Protein AF-A0A5E4EIH8-F1 (afdb_monomer_lite)

pLDDT: mean 88.02, std 11.21, range [41.41, 96.88]

Foldseek 3Di:
DDDDDDDFWDWDWDADPVVNDIDIDIGTDDDDDDDCPDCCNVPVQDDDFDWDWDQDPPPGTDTDCVVRVVCVVPDGD

Sequence (77 aa):
MTRMMSVHFILFQACSRVSRRFSTSRLRFGNIELNPSAGVLNYGQGLYEGLKAKHCHDQGLDFHFGPCTSRIYNSTA

Organism: Prunus dulcis (NCBI:txid3755)

Radius of gyration: 16.23 Å; chains: 1; bounding box: 32×33×42 Å

Structure (mmCIF, N/CA/C/O backbone):
data_AF-A0A5E4EIH8-F1
#
_entry.id   AF-A0A5E4EIH8-F1
#
loop_
_atom_site.group_PDB
_atom_site.id
_atom_site.type_symbol
_atom_site.label_atom_id
_atom_site.label_alt_id
_atom_site.label_comp_id
_atom_site.label_asym_id
_atom_site.label_entity_id
_atom_site.label_seq_id
_atom_site.pdbx_PDB_ins_code
_atom_site.Cartn_x
_atom_site.Cartn_y
_atom_site.Cartn_z
_atom_site.occupancy
_atom_site.B_iso_or_equiv
_atom_site.auth_seq_id
_atom_site.auth_comp_id
_atom_site.auth_asym_id
_atom_site.auth_atom_id
_atom_site.pdbx_PDB_model_num
ATOM 1 N N . MET A 1 1 ? 0.942 -19.653 -23.269 1.00 41.41 1 MET A N 1
ATOM 2 C CA . MET A 1 1 ? 1.117 -19.798 -21.807 1.00 41.41 1 MET A CA 1
ATOM 3 C C . MET A 1 1 ? 1.967 -18.637 -21.308 1.00 41.41 1 MET A C 1
ATOM 5 O O . MET A 1 1 ? 3.176 -18.650 -21.496 1.00 41.41 1 MET A O 1
ATOM 9 N N . THR A 1 2 ? 1.352 -17.581 -20.779 1.00 45.03 2 THR A N 1
ATOM 10 C CA . THR A 1 2 ? 2.074 -16.417 -20.239 1.00 45.03 2 THR A CA 1
ATOM 11 C C . THR A 1 2 ? 2.786 -16.836 -18.955 1.00 45.03 2 THR A C 1
ATOM 13 O O . THR A 1 2 ? 2.152 -17.295 -18.009 1.00 45.03 2 THR A O 1
ATOM 16 N N . ARG A 1 3 ? 4.116 -16.737 -18.933 1.00 47.47 3 ARG A N 1
ATOM 17 C CA . ARG A 1 3 ? 4.939 -17.113 -17.781 1.00 47.47 3 ARG A CA 1
ATOM 18 C C . ARG A 1 3 ? 4.732 -16.061 -16.684 1.00 47.47 3 ARG A C 1
ATOM 20 O O . ARG A 1 3 ? 5.147 -14.918 -16.854 1.00 47.47 3 ARG A O 1
ATOM 27 N N . MET A 1 4 ? 4.053 -16.418 -15.592 1.00 54.19 4 MET A N 1
ATOM 28 C CA . MET A 1 4 ? 3.897 -15.526 -14.439 1.00 54.19 4 MET A CA 1
ATOM 29 C C . MET A 1 4 ? 5.277 -15.290 -13.819 1.00 54.19 4 MET A C 1
ATOM 31 O O . MET A 1 4 ? 5.939 -16.235 -13.392 1.00 54.19 4 MET A O 1
ATOM 35 N N . MET A 1 5 ? 5.747 -14.043 -13.842 1.00 64.38 5 MET A N 1
ATOM 36 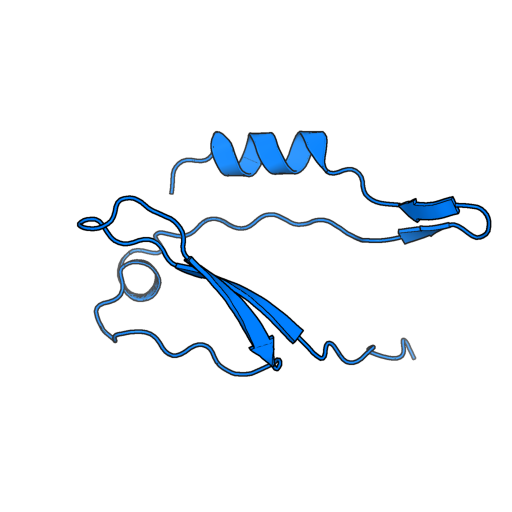C CA . MET A 1 5 ? 7.034 -13.684 -13.251 1.00 64.38 5 MET A CA 1
ATOM 37 C C . MET A 1 5 ? 6.878 -13.548 -11.733 1.00 64.38 5 MET A C 1
ATOM 39 O O . MET A 1 5 ? 5.907 -12.968 -11.254 1.00 64.38 5 MET A O 1
ATOM 43 N N . SER A 1 6 ? 7.826 -14.109 -10.983 1.00 80.75 6 SER A N 1
ATOM 44 C CA . SER A 1 6 ? 7.846 -14.058 -9.518 1.00 80.75 6 SER A CA 1
ATOM 45 C C . SER A 1 6 ? 8.203 -12.651 -9.031 1.00 80.75 6 SER A C 1
ATOM 47 O O . SER A 1 6 ? 9.254 -12.117 -9.389 1.00 80.75 6 SER A O 1
ATOM 49 N N . VAL A 1 7 ? 7.354 -12.054 -8.191 1.00 86.12 7 VAL A N 1
ATOM 50 C CA . VAL A 1 7 ? 7.679 -10.834 -7.437 1.00 86.12 7 VAL A CA 1
ATOM 51 C C . VAL A 1 7 ? 8.375 -11.244 -6.142 1.00 86.12 7 VAL A C 1
ATOM 53 O O . VAL A 1 7 ? 7.843 -12.035 -5.373 1.00 86.12 7 VAL A O 1
ATOM 56 N N . HIS A 1 8 ? 9.563 -10.698 -5.878 1.00 92.81 8 HIS A N 1
ATOM 57 C CA . HIS A 1 8 ? 10.355 -11.073 -4.697 1.00 92.81 8 HIS A CA 1
ATOM 58 C C . HIS A 1 8 ? 10.151 -10.147 -3.493 1.00 92.81 8 HIS A C 1
ATOM 60 O O . HIS A 1 8 ? 10.321 -10.574 -2.351 1.00 92.81 8 HIS A O 1
ATOM 66 N N . PHE A 1 9 ? 9.810 -8.878 -3.733 1.00 93.25 9 PHE A N 1
ATOM 67 C CA . PHE A 1 9 ? 9.737 -7.855 -2.693 1.00 93.25 9 PHE A CA 1
ATOM 68 C C . PHE A 1 9 ? 8.527 -6.943 -2.872 1.00 93.25 9 PHE A C 1
ATOM 70 O O . PHE A 1 9 ? 8.081 -6.707 -3.993 1.00 93.25 9 PHE A O 1
ATOM 77 N N . ILE A 1 10 ? 8.065 -6.388 -1.755 1.00 94.19 10 ILE A N 1
ATOM 78 C CA . ILE A 1 10 ? 7.039 -5.348 -1.666 1.00 94.19 10 ILE A CA 1
ATOM 79 C C . ILE A 1 10 ? 7.658 -4.150 -0.934 1.00 94.19 10 ILE A C 1
ATOM 81 O O . ILE A 1 10 ? 8.410 -4.318 0.031 1.00 94.19 10 ILE A O 1
ATOM 85 N N . LEU A 1 11 ? 7.359 -2.935 -1.394 1.00 94.56 11 LEU A N 1
ATOM 86 C CA . LEU A 1 11 ? 7.645 -1.715 -0.643 1.00 94.56 11 L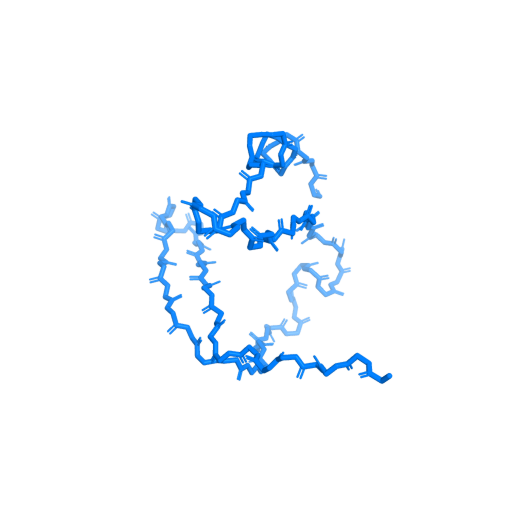EU A CA 1
ATOM 87 C C . LEU A 1 11 ? 6.465 -1.435 0.289 1.00 94.56 11 LEU A C 1
ATOM 89 O O . LEU A 1 11 ? 5.332 -1.332 -0.174 1.00 94.56 11 LEU A O 1
ATOM 93 N N . PHE A 1 12 ? 6.731 -1.308 1.584 1.00 94.94 12 PHE A N 1
ATOM 94 C CA . PHE A 1 12 ? 5.718 -1.039 2.594 1.00 94.94 12 PHE A CA 1
ATOM 95 C C . PHE A 1 12 ? 5.983 0.312 3.252 1.00 94.94 12 PHE A C 1
ATOM 97 O O . PHE A 1 12 ? 7.126 0.647 3.573 1.00 94.94 12 PHE A O 1
ATOM 104 N N . GLN A 1 13 ? 4.921 1.092 3.447 1.00 94.38 13 GLN A N 1
ATOM 105 C CA . GLN A 1 13 ? 4.978 2.349 4.181 1.00 94.38 13 GLN A CA 1
ATOM 106 C C . GLN A 1 13 ? 3.896 2.380 5.253 1.00 94.38 13 GLN A C 1
ATOM 108 O O . GLN A 1 13 ? 2.722 2.172 4.955 1.00 94.38 13 GLN A O 1
ATOM 113 N N . ALA A 1 14 ? 4.291 2.667 6.491 1.00 92.62 14 ALA A N 1
ATOM 114 C CA . ALA A 1 14 ? 3.369 2.831 7.608 1.00 92.62 14 ALA A CA 1
ATOM 115 C C . ALA A 1 14 ? 3.381 4.272 8.109 1.00 92.62 14 ALA A C 1
ATOM 117 O O . ALA A 1 14 ? 4.420 4.927 8.140 1.00 92.62 14 ALA A O 1
ATOM 118 N N . CYS A 1 15 ? 2.224 4.756 8.545 1.00 91.75 15 CYS A N 1
ATOM 119 C CA . CYS A 1 15 ? 2.079 6.054 9.188 1.00 91.75 15 CYS A CA 1
ATOM 120 C C . CYS A 1 15 ? 1.228 5.892 10.447 1.00 91.75 15 CYS A C 1
ATOM 122 O O . CYS A 1 15 ? 0.276 5.112 10.468 1.00 91.75 15 CYS A O 1
ATOM 124 N N . SER A 1 16 ? 1.573 6.628 11.500 1.00 92.69 16 SER A N 1
ATOM 125 C CA . SER A 1 16 ? 0.817 6.668 12.751 1.00 92.69 16 SER A CA 1
ATOM 126 C C . SER A 1 16 ? 0.365 8.091 13.042 1.00 92.69 16 SER A C 1
ATOM 128 O O . SER A 1 16 ? 1.076 9.056 12.753 1.00 92.69 16 SER A O 1
ATOM 130 N N . ARG A 1 17 ? -0.799 8.222 13.689 1.00 90.62 17 ARG A N 1
ATOM 131 C CA . ARG A 1 17 ? -1.318 9.510 14.170 1.00 90.62 17 ARG A CA 1
ATOM 132 C C . ARG A 1 17 ? -0.344 10.229 15.103 1.00 90.62 17 ARG A C 1
ATOM 134 O O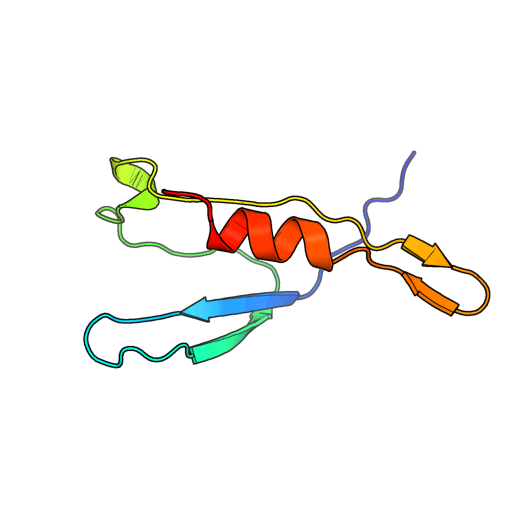 . ARG A 1 17 ? -0.313 11.453 15.098 1.00 90.62 17 ARG A O 1
ATOM 141 N N . VAL A 1 18 ? 0.447 9.481 15.873 1.00 91.75 18 VAL A N 1
ATOM 142 C CA . VAL A 1 18 ? 1.388 10.046 16.850 1.00 91.75 18 VAL A CA 1
ATOM 143 C C . VAL A 1 18 ? 2.616 10.628 16.154 1.00 91.75 18 VAL A C 1
ATOM 145 O O . VAL A 1 18 ? 2.945 11.792 16.351 1.00 91.75 18 VAL A O 1
ATOM 148 N N . SER A 1 19 ? 3.284 9.834 15.313 1.00 88.50 19 SER A N 1
ATOM 149 C CA . SER A 1 19 ? 4.521 10.261 14.652 1.00 88.50 19 SER A CA 1
ATOM 150 C C . SER A 1 19 ? 4.276 11.232 13.498 1.00 88.50 19 SER A C 1
ATOM 152 O O . SER A 1 19 ? 5.197 11.959 13.129 1.00 88.50 19 SER A O 1
ATOM 154 N N . ARG A 1 20 ? 3.073 11.211 12.895 1.00 87.19 20 ARG A N 1
ATOM 155 C CA . ARG A 1 20 ? 2.721 11.926 11.650 1.00 87.19 20 ARG A CA 1
ATOM 156 C C . ARG A 1 20 ? 3.778 11.779 10.547 1.00 87.19 20 ARG A C 1
ATOM 158 O O . ARG A 1 20 ? 3.914 12.637 9.679 1.00 87.19 20 ARG A O 1
ATOM 165 N N . ARG A 1 21 ? 4.540 10.686 10.589 1.00 91.62 21 ARG A N 1
ATOM 166 C CA . ARG A 1 21 ? 5.664 10.422 9.698 1.00 91.62 21 ARG A CA 1
ATOM 167 C C . ARG A 1 21 ? 5.524 9.034 9.112 1.00 91.62 21 ARG A C 1
ATOM 169 O O . ARG A 1 21 ? 5.218 8.082 9.830 1.00 91.62 21 ARG A O 1
ATOM 176 N N . PHE A 1 22 ? 5.806 8.950 7.820 1.00 92.06 22 PHE A N 1
ATOM 177 C CA . PHE A 1 22 ? 5.896 7.690 7.108 1.00 92.06 22 PHE A CA 1
ATOM 178 C C . PHE A 1 22 ? 7.216 6.989 7.433 1.00 92.06 22 PHE A C 1
ATOM 180 O O . PHE A 1 22 ? 8.288 7.599 7.360 1.00 92.06 22 PHE A O 1
ATOM 187 N N . SER A 1 23 ? 7.137 5.710 7.788 1.00 92.69 23 SER A N 1
ATOM 188 C CA . SER A 1 23 ? 8.273 4.796 7.842 1.00 92.69 23 SER A CA 1
ATOM 189 C C . SER A 1 23 ? 8.235 3.885 6.622 1.00 92.69 23 SER A C 1
ATOM 191 O O . SER A 1 23 ? 7.206 3.285 6.324 1.00 92.69 23 SER A O 1
ATOM 193 N N . THR A 1 24 ? 9.356 3.788 5.911 1.00 94.69 24 THR A N 1
ATOM 194 C CA . THR A 1 24 ? 9.478 2.980 4.692 1.00 94.69 24 THR A CA 1
ATOM 195 C C . THR A 1 24 ? 10.298 1.733 4.978 1.00 94.69 24 THR A C 1
ATOM 197 O O . THR A 1 24 ? 11.386 1.825 5.547 1.00 94.69 24 THR A O 1
ATOM 200 N N . SER A 1 25 ? 9.813 0.575 4.543 1.00 93.88 25 SER A N 1
ATOM 201 C CA . SER A 1 25 ? 10.528 -0.696 4.631 1.00 93.88 25 SER A CA 1
ATOM 202 C C . SER A 1 25 ? 10.371 -1.514 3.348 1.00 93.88 25 SER A C 1
ATOM 204 O O . SER A 1 25 ? 9.396 -1.390 2.608 1.00 93.88 25 SER A O 1
ATOM 206 N N . ARG A 1 26 ? 11.365 -2.359 3.058 1.00 95.62 26 ARG A N 1
ATOM 207 C CA . ARG A 1 26 ? 11.334 -3.313 1.944 1.00 95.62 26 ARG A CA 1
ATOM 208 C C . ARG A 1 26 ? 11.135 -4.710 2.515 1.00 95.62 26 ARG A C 1
ATOM 210 O O . ARG A 1 26 ? 12.010 -5.217 3.213 1.00 95.62 26 ARG A O 1
ATOM 217 N N . LEU A 1 27 ? 9.999 -5.321 2.211 1.00 93.75 27 LEU A N 1
ATOM 218 C CA . LEU A 1 27 ? 9.607 -6.634 2.718 1.00 93.75 27 LEU A CA 1
ATOM 219 C C . LEU A 1 27 ? 9.733 -7.682 1.612 1.00 93.75 27 LEU A C 1
ATOM 221 O O . LEU A 1 27 ? 9.615 -7.357 0.429 1.00 93.75 27 LEU A O 1
ATOM 225 N N . ARG A 1 28 ? 9.978 -8.944 1.978 1.00 93.88 28 ARG A N 1
ATOM 226 C CA . ARG A 1 28 ? 9.816 -10.057 1.030 1.00 93.88 28 ARG A CA 1
ATOM 227 C C . ARG A 1 28 ? 8.333 -10.219 0.700 1.00 93.88 28 ARG A C 1
ATOM 229 O O . ARG A 1 28 ? 7.486 -9.923 1.538 1.00 93.88 28 ARG A O 1
ATOM 236 N N . PHE A 1 29 ? 8.030 -10.671 -0.512 1.00 93.69 29 PHE A N 1
ATOM 237 C CA . PHE A 1 29 ? 6.654 -10.956 -0.911 1.00 93.69 29 PHE A CA 1
ATOM 238 C C . PHE A 1 29 ? 6.034 -12.013 0.020 1.00 93.69 29 PHE A C 1
ATOM 240 O O . PHE A 1 29 ? 6.639 -13.059 0.256 1.00 93.69 29 PHE A O 1
ATOM 247 N N . GLY A 1 30 ? 4.856 -11.717 0.569 1.00 91.56 30 GLY A N 1
ATOM 248 C CA . GLY A 1 30 ? 4.174 -12.550 1.556 1.00 91.56 30 GLY A CA 1
ATOM 249 C C . GLY A 1 30 ? 2.918 -11.874 2.107 1.00 91.56 30 GLY A C 1
ATOM 250 O O . GLY A 1 30 ? 2.542 -10.788 1.660 1.00 91.56 30 GLY A O 1
ATOM 251 N N . ASN A 1 31 ? 2.268 -12.528 3.068 1.00 93.69 31 ASN A N 1
ATOM 252 C CA . ASN A 1 31 ? 1.037 -12.041 3.687 1.00 93.69 31 ASN A CA 1
ATOM 253 C C . ASN A 1 31 ? 1.277 -10.749 4.484 1.00 93.69 31 ASN A C 1
ATOM 255 O O . ASN A 1 31 ? 2.305 -10.593 5.142 1.00 93.69 31 ASN A O 1
ATOM 259 N N . ILE A 1 32 ? 0.295 -9.846 4.449 1.00 93.12 32 ILE A N 1
ATOM 260 C CA . ILE A 1 32 ? 0.249 -8.656 5.302 1.00 93.12 32 ILE A CA 1
ATOM 261 C C . ILE A 1 32 ? -0.708 -8.960 6.451 1.00 93.12 32 ILE A C 1
ATOM 263 O O . ILE A 1 32 ? -1.887 -9.227 6.224 1.00 93.12 32 ILE A O 1
ATOM 267 N N . GLU A 1 33 ? -0.199 -8.927 7.678 1.00 94.69 33 GLU A N 1
ATOM 268 C CA . GLU A 1 33 ? -1.005 -9.125 8.879 1.00 94.69 33 GLU A CA 1
ATOM 269 C C . GLU A 1 33 ? -1.633 -7.802 9.320 1.00 94.69 33 GLU A C 1
ATOM 271 O O . GLU A 1 33 ? -0.972 -6.764 9.379 1.00 94.69 33 GLU A O 1
ATOM 276 N N . LEU A 1 34 ? -2.929 -7.839 9.624 1.00 94.31 34 LEU A N 1
ATOM 277 C CA . LEU A 1 34 ? -3.707 -6.679 10.040 1.00 94.31 34 LEU A CA 1
ATOM 278 C C . LEU A 1 34 ? -4.465 -7.002 11.323 1.00 94.31 34 LEU A C 1
ATOM 280 O O . LEU A 1 34 ? -4.839 -8.145 11.580 1.00 94.31 34 LEU A O 1
ATOM 284 N N . ASN A 1 35 ? -4.725 -5.969 12.120 1.00 95.50 35 ASN A N 1
ATOM 285 C CA . ASN A 1 35 ? -5.609 -6.099 13.268 1.00 95.50 35 ASN A CA 1
ATOM 286 C C . ASN A 1 35 ? -7.040 -6.436 12.786 1.00 95.50 35 ASN A C 1
ATOM 288 O O . ASN A 1 35 ? -7.499 -5.796 11.837 1.00 95.50 35 ASN A O 1
ATOM 292 N N . PRO A 1 36 ? -7.772 -7.362 13.436 1.00 96.62 36 PRO A N 1
ATOM 293 C CA . PRO A 1 36 ? -9.158 -7.680 13.071 1.00 96.62 36 PRO A CA 1
ATOM 294 C C . PRO A 1 36 ? -10.091 -6.457 13.034 1.00 96.62 36 PRO A C 1
ATOM 296 O O . PRO A 1 36 ? -11.004 -6.384 12.216 1.00 96.62 36 PRO A O 1
ATOM 299 N N . SER A 1 37 ? -9.820 -5.455 13.869 1.00 95.50 37 SER A N 1
ATOM 300 C CA . SER A 1 37 ? -10.561 -4.194 13.938 1.00 95.50 37 SER A CA 1
ATOM 301 C C . SER A 1 37 ? -10.056 -3.127 12.951 1.00 95.50 37 SER A C 1
ATOM 303 O O . SER A 1 37 ? -10.391 -1.952 13.092 1.00 95.50 37 SER A O 1
ATOM 305 N N . ALA A 1 38 ? -9.220 -3.477 11.964 1.00 96.00 38 ALA A N 1
ATOM 306 C CA . ALA A 1 38 ? -8.697 -2.518 10.991 1.00 96.00 38 ALA A CA 1
ATOM 307 C C . ALA A 1 38 ? -9.818 -1.906 10.130 1.00 96.00 38 ALA A C 1
ATOM 309 O O . ALA A 1 38 ? -10.713 -2.608 9.656 1.00 96.00 38 ALA A O 1
ATOM 310 N N . GLY A 1 39 ? -9.740 -0.594 9.879 1.00 94.88 39 GLY A N 1
ATOM 311 C CA . GLY A 1 39 ? -10.764 0.143 9.127 1.00 94.88 39 GLY A CA 1
ATOM 312 C C . GLY A 1 39 ? -10.941 -0.341 7.686 1.00 94.88 39 GLY A C 1
ATOM 313 O O . GLY A 1 39 ? -12.063 -0.404 7.197 1.00 94.88 39 GLY A O 1
ATOM 314 N N . VAL A 1 40 ? -9.862 -0.796 7.038 1.00 95.06 40 VAL A N 1
ATOM 315 C CA . VAL A 1 40 ? -9.932 -1.412 5.701 1.00 95.06 40 VAL A CA 1
ATOM 316 C C . VAL A 1 40 ? -10.778 -2.693 5.690 1.00 95.06 40 VAL A C 1
ATOM 318 O O . VAL A 1 40 ? -11.477 -2.942 4.715 1.00 95.06 40 VAL A O 1
ATOM 321 N N . LEU A 1 41 ? -10.766 -3.475 6.778 1.00 95.75 41 LEU A N 1
ATOM 322 C CA . LEU A 1 41 ? -11.537 -4.720 6.885 1.00 95.75 41 LEU A CA 1
ATOM 323 C C . LEU A 1 41 ? -13.010 -4.464 7.226 1.00 95.75 41 LEU A C 1
ATOM 325 O O . LEU A 1 41 ? -13.872 -5.216 6.788 1.00 95.75 41 LEU A O 1
ATOM 329 N N . ASN A 1 42 ? -13.296 -3.416 8.004 1.00 96.88 42 ASN A N 1
ATOM 330 C CA . ASN A 1 42 ? -14.628 -3.187 8.578 1.00 96.88 42 ASN A CA 1
ATOM 331 C C . ASN A 1 42 ? -15.439 -2.090 7.873 1.00 96.88 42 ASN A C 1
ATOM 333 O O . ASN A 1 42 ? -16.664 -2.100 7.933 1.00 96.88 42 ASN A O 1
ATOM 337 N N . TYR A 1 43 ? -14.772 -1.150 7.203 1.00 96.06 43 TYR A N 1
ATOM 338 C CA . TYR A 1 43 ? -15.402 0.016 6.575 1.00 96.06 43 TYR A CA 1
ATOM 339 C C . TYR A 1 43 ? -14.948 0.235 5.129 1.00 96.06 43 TYR A C 1
ATOM 341 O O . TYR A 1 43 ? -15.330 1.227 4.521 1.00 96.06 43 TYR A O 1
ATOM 349 N N . GLY A 1 44 ? -14.111 -0.653 4.579 1.00 93.31 44 GLY A N 1
ATOM 350 C CA . GLY A 1 44 ? -13.616 -0.536 3.205 1.00 93.31 44 GLY A CA 1
ATOM 351 C C . GLY A 1 44 ? -12.736 0.693 2.958 1.00 93.31 44 GLY A C 1
ATOM 352 O O . GLY A 1 44 ? -12.539 1.065 1.808 1.00 93.31 44 GLY A O 1
ATOM 353 N N . GLN A 1 45 ? -12.204 1.315 4.018 1.00 94.19 45 GLN A N 1
ATOM 354 C CA . GLN A 1 45 ? -11.379 2.524 3.942 1.00 94.19 45 GLN A CA 1
ATOM 355 C C . GLN A 1 45 ? -10.032 2.213 3.282 1.00 94.19 45 GLN A C 1
ATOM 357 O O . GLN A 1 45 ? -9.052 1.871 3.952 1.00 94.19 45 GLN A O 1
ATOM 362 N N . GLY A 1 46 ? -9.991 2.301 1.957 1.00 92.69 46 GLY A N 1
ATOM 363 C CA . GLY A 1 46 ? -8.819 1.989 1.157 1.00 92.69 46 GLY A CA 1
ATOM 364 C C . GLY A 1 46 ? -8.953 2.499 -0.272 1.00 92.69 46 GLY A C 1
ATOM 365 O O . GLY A 1 46 ? -10.031 2.516 -0.855 1.00 92.69 46 GLY A O 1
ATOM 366 N N . LEU A 1 47 ? -7.820 2.895 -0.843 1.00 95.00 47 LEU A N 1
ATOM 367 C CA . LEU A 1 47 ? -7.697 3.334 -2.227 1.00 95.00 47 LEU A CA 1
ATOM 368 C C . LEU A 1 47 ? -6.572 2.542 -2.882 1.00 95.00 47 LEU A C 1
ATOM 370 O O . LEU A 1 47 ? -5.578 2.210 -2.233 1.00 95.00 47 LEU A O 1
ATOM 374 N N . TYR A 1 48 ? -6.715 2.251 -4.169 1.00 94.12 48 TYR A N 1
ATOM 375 C CA . TYR A 1 48 ? -5.667 1.619 -4.957 1.00 94.12 48 TYR A CA 1
ATOM 376 C C . TYR A 1 48 ? -5.606 2.255 -6.343 1.00 94.12 48 TYR A C 1
ATOM 378 O O . TYR A 1 48 ? -6.609 2.737 -6.861 1.00 94.12 48 TYR A O 1
ATOM 386 N N . GLU A 1 49 ? -4.421 2.242 -6.946 1.00 94.25 49 GLU A N 1
ATOM 387 C CA . GLU A 1 49 ? -4.212 2.671 -8.328 1.00 94.25 49 GLU A CA 1
ATOM 388 C C . GLU A 1 49 ? -3.456 1.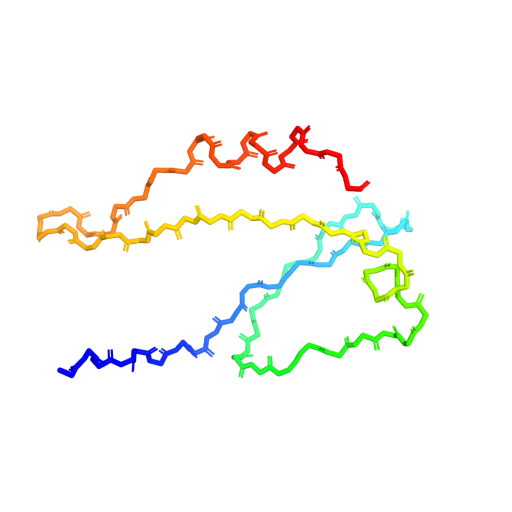602 -9.106 1.00 94.25 49 GLU A C 1
ATOM 390 O O . GLU A 1 49 ? -2.704 0.798 -8.544 1.00 94.25 49 GLU A O 1
ATOM 395 N N . GLY A 1 50 ? -3.659 1.607 -10.421 1.00 91.62 50 GLY A N 1
ATOM 396 C CA . GLY A 1 50 ? -3.041 0.662 -11.341 1.00 91.62 50 GLY A CA 1
ATOM 397 C C . GLY A 1 50 ? -2.050 1.351 -12.272 1.00 91.62 50 GLY A C 1
ATOM 398 O O . GLY A 1 50 ? -2.426 2.210 -13.066 1.00 91.62 50 GLY A O 1
ATOM 399 N N . LEU A 1 51 ? -0.789 0.920 -12.241 1.00 92.06 51 LEU A N 1
ATOM 400 C CA . LEU A 1 51 ? 0.229 1.305 -13.219 1.00 92.06 51 LEU A CA 1
ATOM 401 C C . LEU A 1 51 ? 0.981 0.061 -13.699 1.00 92.06 51 LEU A C 1
ATOM 403 O O . LEU A 1 51 ? 1.132 -0.914 -12.964 1.00 92.06 51 LEU A O 1
ATOM 407 N N . LYS A 1 52 ? 1.451 0.088 -14.947 1.00 89.38 52 LYS A N 1
ATOM 408 C CA . LYS A 1 52 ? 2.245 -0.993 -15.537 1.00 89.38 52 LYS A CA 1
ATOM 409 C C . LYS A 1 52 ? 3.627 -0.471 -15.911 1.00 89.38 52 LYS A C 1
ATOM 411 O O . LYS A 1 52 ? 3.721 0.548 -16.586 1.00 89.38 52 LYS A O 1
ATOM 416 N N . ALA A 1 53 ? 4.659 -1.209 -15.511 1.00 87.69 53 ALA A N 1
ATOM 417 C CA . ALA A 1 53 ? 6.016 -1.041 -16.015 1.00 87.69 53 ALA A CA 1
ATOM 418 C C . ALA A 1 53 ? 6.111 -1.685 -17.398 1.00 87.69 53 ALA A C 1
ATOM 420 O O . ALA A 1 53 ? 5.742 -2.856 -17.547 1.00 87.69 53 ALA A O 1
ATOM 421 N N . LYS A 1 54 ? 6.606 -0.962 -18.399 1.00 86.44 54 LYS A N 1
ATOM 422 C CA . LYS A 1 54 ? 6.887 -1.539 -19.718 1.00 86.44 54 LYS A CA 1
ATOM 423 C C . LYS A 1 54 ? 8.382 -1.493 -19.971 1.00 86.44 54 LYS A C 1
ATOM 425 O O . LYS A 1 54 ? 9.006 -0.457 -19.796 1.00 86.44 54 LYS A O 1
ATOM 430 N N . HIS A 1 55 ? 8.959 -2.615 -20.381 1.00 85.81 55 HIS A N 1
ATOM 431 C CA . HIS A 1 55 ? 10.352 -2.636 -20.800 1.00 85.81 55 HIS A CA 1
ATOM 432 C C . HIS A 1 55 ? 10.463 -2.080 -22.226 1.00 85.81 55 HIS A C 1
ATOM 434 O O . HIS A 1 55 ? 9.906 -2.660 -23.159 1.00 85.81 55 HIS A O 1
ATOM 440 N N . CYS A 1 56 ? 11.174 -0.969 -22.388 1.00 86.19 56 CYS A N 1
ATOM 441 C CA . CYS A 1 56 ? 11.542 -0.364 -23.660 1.00 86.19 56 CYS A CA 1
ATOM 442 C C . CYS A 1 56 ? 12.977 -0.779 -24.007 1.00 86.19 56 CYS A C 1
ATOM 444 O O . CYS A 1 56 ? 13.875 -0.626 -23.181 1.00 86.19 56 CYS A O 1
ATOM 446 N N . HIS A 1 57 ? 13.182 -1.320 -25.212 1.00 81.25 57 HIS A N 1
ATOM 447 C CA . HIS A 1 57 ? 14.445 -1.948 -25.627 1.00 81.25 57 HIS A CA 1
ATOM 448 C C . HIS A 1 57 ? 15.668 -1.039 -25.417 1.00 81.25 57 HIS A C 1
ATOM 450 O O . HIS A 1 57 ? 16.697 -1.516 -24.951 1.00 81.25 57 HIS A O 1
ATOM 456 N N . ASP A 1 58 ? 15.506 0.267 -25.646 1.00 79.62 58 ASP A N 1
ATOM 457 C CA . ASP A 1 58 ? 16.614 1.229 -25.634 1.00 79.62 58 ASP A CA 1
ATOM 458 C C . ASP A 1 58 ? 16.665 2.111 -24.374 1.00 79.62 58 ASP A C 1
ATOM 460 O O . ASP A 1 58 ? 17.665 2.778 -24.124 1.00 79.62 58 ASP A O 1
ATOM 464 N N . GLN A 1 59 ? 15.589 2.148 -23.579 1.00 79.31 59 GLN A N 1
ATOM 465 C CA . GLN A 1 59 ? 15.414 3.126 -22.489 1.00 79.31 59 GLN A CA 1
ATOM 466 C C . GLN A 1 59 ? 15.193 2.482 -21.110 1.00 79.31 59 GLN A C 1
ATOM 468 O O . GLN A 1 59 ? 15.070 3.185 -20.108 1.00 79.31 59 GLN A O 1
ATOM 473 N N . GLY A 1 60 ? 15.158 1.149 -21.028 1.00 85.31 60 GLY A N 1
ATOM 474 C CA . GLY A 1 60 ? 14.917 0.434 -19.775 1.00 85.31 60 GLY A CA 1
ATOM 475 C C . GLY A 1 60 ? 13.431 0.381 -19.415 1.00 85.31 60 GLY A C 1
ATOM 476 O O . GLY A 1 60 ? 12.597 0.052 -20.254 1.00 85.31 60 GLY A O 1
ATOM 477 N N . LEU A 1 61 ? 13.075 0.634 -18.154 1.00 86.88 61 LEU A N 1
ATOM 478 C CA . LEU A 1 61 ? 11.680 0.574 -17.704 1.00 86.88 61 LEU A CA 1
ATOM 479 C C . LEU A 1 61 ? 10.990 1.928 -17.877 1.00 86.88 61 LEU A C 1
ATOM 481 O O . LEU A 1 61 ? 11.364 2.903 -17.230 1.00 86.88 61 LEU A O 1
ATOM 485 N N . ASP A 1 62 ? 9.941 1.949 -18.690 1.00 86.56 62 ASP A N 1
ATOM 486 C CA . ASP A 1 62 ? 9.066 3.097 -18.881 1.00 86.56 62 ASP A CA 1
ATOM 487 C C . ASP A 1 62 ? 7.816 3.003 -17.988 1.00 86.56 62 ASP A C 1
ATOM 489 O O . ASP A 1 62 ? 7.187 1.942 -17.848 1.00 86.56 62 ASP A O 1
ATOM 493 N N . PHE A 1 63 ? 7.464 4.139 -17.389 1.00 84.31 63 PHE A N 1
ATOM 494 C CA . PHE A 1 63 ? 6.349 4.311 -16.467 1.00 84.31 63 PHE A CA 1
ATOM 495 C C . PHE A 1 63 ? 5.727 5.699 -16.638 1.00 84.31 63 PHE A C 1
ATOM 497 O O . PHE A 1 63 ? 6.386 6.721 -16.455 1.00 84.31 63 PHE A O 1
ATOM 504 N N . HIS A 1 64 ? 4.412 5.756 -16.836 1.00 84.31 64 HIS A N 1
ATOM 505 C CA . HIS A 1 64 ? 3.684 7.023 -16.825 1.00 84.31 64 HIS A CA 1
ATOM 506 C C . HIS A 1 64 ? 3.105 7.317 -15.428 1.00 84.31 64 HIS A C 1
ATOM 508 O O . HIS A 1 64 ? 1.944 7.025 -15.149 1.00 84.31 64 HIS A O 1
ATOM 514 N N . PHE A 1 65 ? 3.927 7.864 -14.525 1.00 81.88 65 PHE A N 1
ATOM 515 C CA . PHE A 1 65 ? 3.561 8.055 -13.110 1.00 81.88 65 PHE A CA 1
ATOM 516 C C . PHE A 1 65 ? 2.598 9.221 -12.837 1.00 81.88 65 PHE A C 1
ATOM 518 O O . PHE A 1 65 ? 1.688 9.081 -12.020 1.00 81.88 65 PHE A O 1
ATOM 525 N N . GLY A 1 66 ? 2.802 10.366 -13.496 1.00 83.94 66 GLY A N 1
ATOM 526 C CA . GLY A 1 66 ? 2.152 11.644 -13.167 1.00 83.94 66 GLY A CA 1
ATOM 527 C C . GLY A 1 66 ? 0.629 11.596 -12.957 1.00 83.94 66 GLY A C 1
ATOM 528 O O . GLY A 1 66 ? 0.158 12.040 -11.912 1.00 83.94 66 GLY A O 1
ATOM 529 N N . PRO A 1 67 ? -0.170 11.039 -13.883 1.00 86.31 67 PRO A N 1
ATOM 530 C CA . PRO A 1 67 ? -1.623 11.010 -13.715 1.00 86.31 67 PRO A CA 1
ATOM 531 C C . PRO A 1 67 ? -2.101 10.042 -12.622 1.00 86.31 67 PRO A C 1
ATOM 533 O O . PRO A 1 67 ? -3.225 10.171 -12.150 1.00 86.31 67 PRO A O 1
ATOM 536 N N . CYS A 1 68 ? -1.312 9.042 -12.223 1.00 84.25 68 CYS A N 1
ATOM 537 C CA . CYS A 1 68 ? -1.710 8.100 -11.169 1.00 84.25 68 CYS A CA 1
ATOM 538 C C . CYS A 1 68 ? -1.428 8.655 -9.767 1.00 84.25 68 CYS A C 1
ATOM 540 O O . CYS A 1 68 ? -2.202 8.408 -8.845 1.00 84.25 68 CYS A O 1
ATOM 542 N N . THR A 1 69 ? -0.350 9.425 -9.594 1.00 88.12 69 THR A N 1
ATOM 543 C CA . THR A 1 69 ? -0.011 10.010 -8.287 1.00 88.12 69 THR A CA 1
ATOM 544 C C . THR A 1 69 ? -1.038 11.050 -7.852 1.00 88.12 69 THR A C 1
ATOM 546 O O . THR A 1 69 ? -1.473 11.038 -6.702 1.00 88.12 69 THR A O 1
ATOM 549 N N . SER A 1 70 ? -1.476 11.909 -8.776 1.00 90.94 70 SER A N 1
ATOM 550 C CA . SER A 1 70 ? -2.514 12.907 -8.505 1.00 90.94 70 SER A CA 1
ATOM 551 C C . SER A 1 70 ? -3.873 12.272 -8.219 1.00 90.94 70 SER A C 1
ATOM 553 O O . SER A 1 70 ? -4.590 12.762 -7.352 1.00 90.94 70 SER A O 1
ATOM 555 N N . ARG A 1 71 ? -4.211 11.162 -8.891 1.00 92.94 71 ARG A N 1
ATOM 556 C CA . ARG A 1 71 ? -5.440 10.410 -8.614 1.00 92.94 71 ARG A CA 1
ATOM 557 C C . ARG A 1 71 ? -5.455 9.850 -7.197 1.00 92.94 71 ARG A C 1
ATOM 559 O O . ARG A 1 71 ? -6.377 10.186 -6.470 1.00 92.94 71 ARG A O 1
ATOM 566 N N . ILE A 1 72 ? -4.409 9.137 -6.759 1.00 93.69 72 ILE A N 1
ATOM 567 C CA . ILE A 1 72 ? -4.315 8.686 -5.354 1.00 93.69 72 ILE A CA 1
ATOM 568 C C . ILE A 1 72 ? -4.428 9.855 -4.376 1.00 93.69 72 ILE A C 1
ATOM 570 O O . ILE A 1 72 ? -5.149 9.749 -3.390 1.00 93.69 72 ILE A O 1
ATOM 574 N N . TYR A 1 73 ? -3.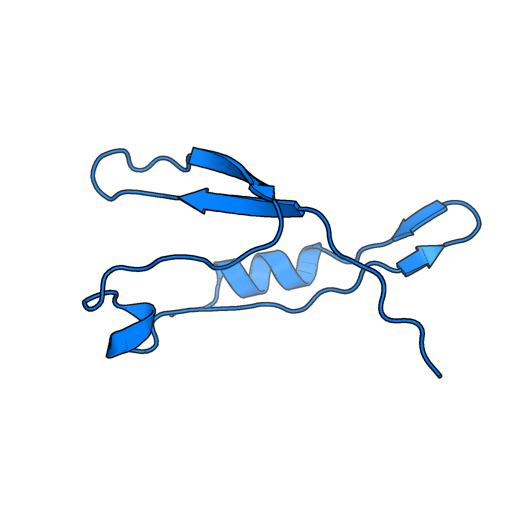719 10.958 -4.631 1.00 91.25 73 TYR A N 1
ATOM 575 C CA . TYR A 1 73 ? -3.686 12.093 -3.707 1.00 91.25 73 TYR A CA 1
ATOM 576 C C . TYR A 1 73 ? -5.039 12.809 -3.584 1.00 91.25 73 TYR A C 1
ATOM 578 O O . TYR A 1 73 ? -5.388 13.279 -2.504 1.00 91.25 73 TYR A O 1
ATOM 586 N N . AS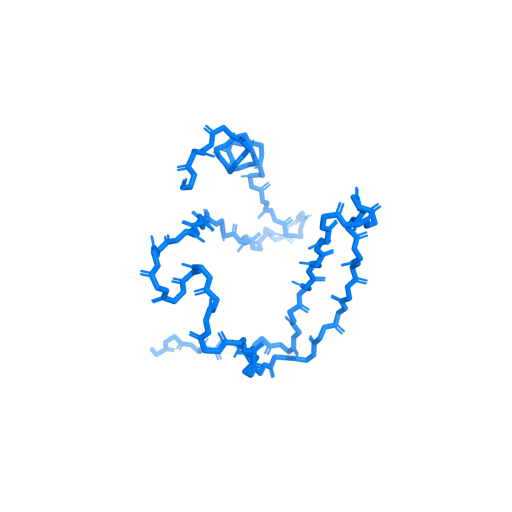N A 1 74 ? -5.802 12.880 -4.676 1.00 94.69 74 ASN A N 1
ATOM 587 C CA . ASN A 1 74 ? -7.098 13.559 -4.714 1.00 94.69 74 ASN A CA 1
ATOM 588 C C . ASN A 1 74 ? -8.287 12.629 -4.438 1.00 94.69 74 ASN A C 1
ATOM 590 O O . ASN A 1 74 ? -9.420 13.100 -4.347 1.00 94.69 74 ASN A O 1
ATOM 594 N N . SER A 1 75 ? -8.063 11.321 -4.336 1.00 91.88 75 SER A N 1
ATOM 595 C CA . SER A 1 75 ? -9.107 10.366 -3.990 1.00 91.88 75 SER A CA 1
ATOM 596 C C . SER A 1 75 ? -9.455 10.447 -2.503 1.00 91.88 75 SER A C 1
ATOM 598 O O . SER A 1 75 ? -8.586 10.488 -1.635 1.00 91.88 75 SER A O 1
ATOM 600 N N . THR A 1 76 ? -10.750 10.418 -2.205 1.00 85.50 76 THR A N 1
ATOM 601 C CA . THR A 1 76 ? -11.284 10.269 -0.847 1.00 85.50 76 THR A CA 1
ATOM 602 C C . THR A 1 76 ? -11.605 8.802 -0.585 1.00 85.50 76 THR A C 1
ATOM 604 O O . THR A 1 76 ? -12.348 8.202 -1.363 1.00 85.50 76 THR A O 1
ATOM 607 N N . ALA A 1 77 ? -11.020 8.246 0.477 1.00 71.94 77 ALA A N 1
ATOM 608 C CA . ALA A 1 77 ? -11.258 6.886 0.962 1.00 71.94 77 ALA A CA 1
ATOM 609 C C . ALA A 1 77 ? -12.489 6.797 1.871 1.00 71.94 77 ALA A C 1
ATOM 611 O O . ALA A 1 77 ? -12.788 7.811 2.546 1.00 71.94 77 ALA A O 1
#

Secondary structure (DSSP, 8-state):
---PPPP-EEEEEEE-TTT--EEEEEEES-PPP--TT-HHHHH----------EEETTTEEE---HHHHHHHHH---

InterPro domains:
  IPR036038 Aminotransferase-like, PLP-dependent enzymes [SSF56752] (27-64)
  IPR043131 Branched-chain-amino-acid aminotransferase-like, N-terminal [G3DSA:3.30.470.10] (6-77)